Protein AF-B2CZX7-F1 (afdb_monomer)

Nearest PDB structures (foldseek):
  3cv2-assembly1_A  TM=9.269E-01  e=2.762E-11  Escherichia coli
  3cux-assembly1_A  TM=9.388E-01  e=1.170E-10  Bacillus anthracis
  4l9z-assembly1_D  TM=5.422E-01  e=5.553E-02  Cereibacter sphaeroides 2.4.1
  5vxc-assembly1_A  TM=5.049E-01  e=2.096E-01  Homo sapiens

pLDDT: mean 94.69, std 5.56, range [52.28, 98.69]

Structure (mmCIF, N/CA/C/O backbone):
data_AF-B2CZX7-F1
#
_entry.id   AF-B2CZX7-F1
#
loop_
_atom_site.group_PDB
_atom_site.id
_atom_site.type_symbol
_atom_site.label_atom_id
_atom_site.label_alt_id
_atom_site.label_comp_id
_atom_site.label_asym_id
_atom_site.label_entity_id
_atom_site.label_seq_id
_atom_site.pdbx_PDB_ins_code
_atom_site.Cartn_x
_atom_site.Cartn_y
_atom_site.Cartn_z
_atom_site.occupancy
_atom_site.B_iso_or_equiv
_atom_site.auth_seq_id
_atom_site.auth_comp_id
_atom_site.auth_asym_id
_atom_site.auth_atom_id
_atom_site.pdbx_PDB_model_num
ATOM 1 N N . ILE A 1 1 ? -8.146 -4.030 -10.586 1.00 82.62 1 ILE A N 1
ATOM 2 C CA . ILE A 1 1 ? -9.069 -4.785 -11.469 1.00 82.62 1 ILE A CA 1
ATOM 3 C C . ILE A 1 1 ? -9.795 -3.758 -12.331 1.00 82.62 1 ILE A C 1
ATOM 5 O O . ILE A 1 1 ? -10.211 -2.752 -11.769 1.00 82.62 1 ILE A O 1
ATOM 9 N N . PRO A 1 2 ? -9.887 -3.932 -13.663 1.00 83.75 2 PRO A N 1
ATOM 10 C CA . PRO A 1 2 ? -10.604 -2.988 -14.522 1.00 83.75 2 PRO A CA 1
ATOM 11 C C . PRO A 1 2 ? -12.047 -2.759 -14.051 1.00 83.75 2 PRO A C 1
ATOM 13 O O . PRO A 1 2 ? -12.769 -3.720 -13.778 1.00 83.75 2 PRO A O 1
ATOM 16 N N . ILE A 1 3 ? -12.461 -1.496 -13.971 1.00 87.69 3 ILE A N 1
ATOM 17 C CA . ILE A 1 3 ? -13.761 -1.072 -13.440 1.00 87.69 3 ILE A CA 1
ATOM 18 C C . ILE A 1 3 ? -14.733 -0.930 -14.615 1.00 87.69 3 ILE A C 1
ATOM 20 O O . ILE A 1 3 ? -14.703 0.044 -15.359 1.00 87.69 3 ILE A O 1
ATOM 24 N N . LYS A 1 4 ? -15.581 -1.935 -14.845 1.00 83.56 4 LYS A N 1
ATOM 25 C CA . LYS A 1 4 ? -16.423 -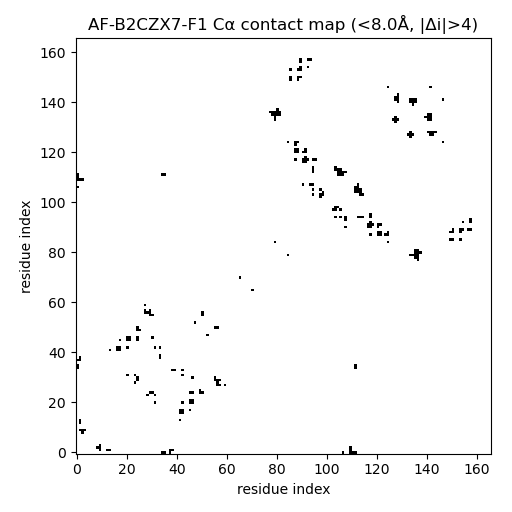1.986 -16.059 1.00 83.56 4 LYS A CA 1
ATOM 26 C C . LYS A 1 4 ? -17.616 -1.028 -16.029 1.00 83.56 4 LYS A C 1
ATOM 28 O O . LYS A 1 4 ? -18.096 -0.619 -17.080 1.00 83.56 4 LYS A O 1
ATOM 33 N N . ASN A 1 5 ? -18.115 -0.720 -14.839 1.00 87.06 5 ASN A N 1
ATOM 34 C CA . ASN A 1 5 ? -19.332 0.057 -14.609 1.00 87.06 5 ASN A CA 1
ATOM 35 C C . ASN A 1 5 ? -19.079 1.560 -14.411 1.00 87.06 5 ASN A C 1
ATOM 37 O O . ASN A 1 5 ? -20.040 2.319 -14.345 1.00 87.06 5 ASN A O 1
ATOM 41 N N . ASP A 1 6 ? -17.818 1.990 -14.348 1.00 90.44 6 ASP A N 1
ATOM 42 C CA . ASP A 1 6 ? -17.438 3.396 -14.210 1.00 90.44 6 ASP A CA 1
ATOM 43 C C . ASP A 1 6 ? -16.230 3.704 -15.113 1.00 90.44 6 ASP A C 1
ATOM 45 O O . ASP A 1 6 ? -15.077 3.498 -14.717 1.00 90.44 6 ASP A O 1
ATOM 49 N N . PRO A 1 7 ? -16.471 4.191 -16.346 1.00 91.94 7 PRO A N 1
ATOM 50 C CA . PRO A 1 7 ? -15.404 4.505 -17.291 1.00 91.94 7 PRO A CA 1
ATOM 51 C C . PRO A 1 7 ? -14.427 5.574 -16.789 1.00 91.94 7 PRO A C 1
ATOM 53 O O . PRO A 1 7 ? -13.245 5.511 -17.124 1.00 91.94 7 PRO A O 1
ATOM 56 N N . GLN A 1 8 ? -14.889 6.540 -15.985 1.00 93.12 8 GLN A N 1
ATOM 57 C CA . GLN A 1 8 ? -14.033 7.615 -15.474 1.00 93.12 8 GLN A CA 1
ATOM 58 C C . GLN A 1 8 ? -13.108 7.097 -14.372 1.00 93.12 8 GLN A C 1
ATOM 60 O O . GLN A 1 8 ? -11.900 7.348 -14.411 1.00 93.12 8 GLN A O 1
ATOM 65 N N . ALA A 1 9 ? -13.647 6.334 -13.416 1.00 90.12 9 ALA A N 1
ATOM 66 C CA . ALA A 1 9 ? -12.838 5.690 -12.386 1.00 90.12 9 ALA A CA 1
ATOM 67 C C . ALA A 1 9 ? -11.860 4.678 -12.994 1.00 90.12 9 ALA A C 1
ATOM 69 O O . ALA A 1 9 ? -10.700 4.620 -12.580 1.00 90.12 9 ALA A O 1
ATOM 70 N N . ASN A 1 10 ? -12.297 3.926 -14.010 1.00 92.25 10 ASN A N 1
ATOM 71 C CA . ASN A 1 10 ? -11.433 3.003 -14.733 1.00 92.25 10 ASN A CA 1
ATOM 72 C C . ASN A 1 10 ? -10.264 3.734 -15.391 1.00 92.25 10 ASN A C 1
ATOM 74 O O . ASN A 1 10 ? -9.118 3.361 -15.172 1.00 92.25 10 ASN A O 1
ATOM 78 N N . GLU A 1 11 ? -10.531 4.800 -16.148 1.00 93.12 11 GLU A N 1
ATOM 79 C CA . GLU A 1 11 ? -9.472 5.544 -16.828 1.00 93.12 11 GLU A CA 1
ATOM 80 C C . GLU A 1 11 ? -8.486 6.167 -15.836 1.00 93.12 11 GLU A C 1
ATOM 82 O O . GLU A 1 11 ? -7.276 6.090 -16.042 1.00 93.12 11 GLU A O 1
ATOM 87 N N .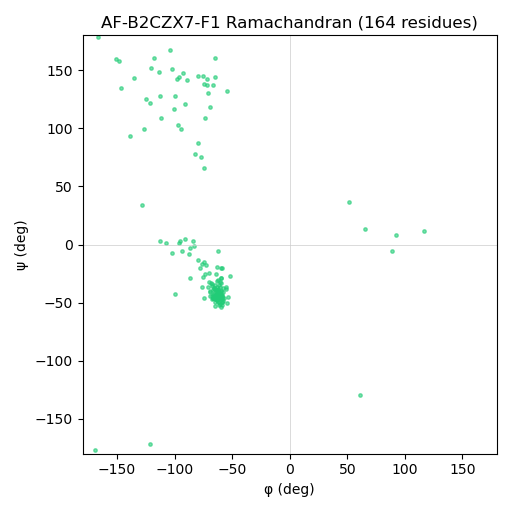 LYS A 1 12 ? -8.974 6.692 -14.706 1.00 92.38 12 LYS A N 1
ATOM 88 C CA . LYS A 1 12 ? -8.108 7.181 -13.626 1.00 92.38 12 LYS A CA 1
ATOM 89 C C . LYS A 1 12 ? -7.189 6.078 -13.086 1.00 92.38 12 LYS A C 1
ATOM 91 O O . LYS A 1 12 ? -5.996 6.318 -12.906 1.00 92.38 12 LYS A O 1
ATOM 96 N N . ALA A 1 13 ? -7.720 4.878 -12.848 1.00 91.81 13 ALA A N 1
ATOM 97 C CA . ALA A 1 13 ? -6.929 3.740 -12.384 1.00 91.81 13 ALA A CA 1
ATOM 98 C C . ALA A 1 13 ? -5.895 3.292 -13.434 1.00 91.81 13 ALA A C 1
ATOM 100 O O . ALA A 1 13 ? -4.727 3.085 -13.104 1.00 91.81 13 ALA A O 1
ATOM 101 N N . LEU A 1 14 ? -6.293 3.198 -14.708 1.00 93.88 14 LEU A N 1
ATOM 102 C CA . LEU A 1 14 ? -5.398 2.823 -15.806 1.00 93.88 14 LEU A CA 1
ATOM 103 C C . LEU A 1 14 ? -4.295 3.863 -16.041 1.00 93.88 14 LEU A C 1
ATOM 105 O O . LEU A 1 14 ? -3.149 3.494 -16.299 1.00 93.88 14 LEU A O 1
ATOM 109 N N . ALA A 1 15 ? -4.611 5.153 -15.913 1.00 95.19 15 ALA A N 1
ATOM 110 C CA . ALA A 1 15 ? -3.632 6.230 -15.997 1.00 95.19 15 ALA A CA 1
ATOM 111 C C . ALA A 1 15 ? -2.590 6.148 -14.872 1.00 95.19 15 ALA A C 1
ATOM 113 O O . ALA A 1 15 ? -1.403 6.328 -15.142 1.00 95.19 15 ALA A O 1
ATOM 114 N N . GLY A 1 16 ? -3.012 5.817 -13.646 1.00 94.50 16 GLY A N 1
ATOM 115 C CA . GLY A 1 16 ? -2.099 5.551 -12.531 1.00 94.50 16 GLY A CA 1
ATOM 116 C C . GLY A 1 16 ? -1.137 4.401 -12.835 1.00 94.50 16 GLY A C 1
ATOM 117 O O . GLY A 1 16 ? 0.073 4.558 -12.702 1.00 94.50 16 GLY A O 1
ATOM 118 N N . ILE A 1 17 ? -1.654 3.288 -13.365 1.00 95.38 17 ILE A N 1
ATOM 119 C CA . ILE A 1 17 ? -0.826 2.137 -13.759 1.00 95.38 17 ILE A CA 1
ATOM 120 C C . ILE A 1 17 ? 0.194 2.532 -14.832 1.00 95.38 17 ILE A C 1
ATOM 122 O O . ILE A 1 17 ? 1.368 2.201 -14.695 1.00 95.38 17 ILE A O 1
ATOM 126 N N . ARG A 1 18 ? -0.215 3.264 -15.878 1.00 96.75 18 ARG A N 1
ATOM 127 C CA . ARG A 1 18 ? 0.727 3.748 -16.904 1.00 96.75 18 ARG A CA 1
ATOM 128 C C . ARG A 1 18 ? 1.813 4.627 -16.304 1.00 96.75 18 ARG A C 1
ATOM 130 O O . ARG A 1 18 ? 2.981 4.456 -16.632 1.00 96.75 18 ARG A O 1
ATOM 137 N N . HIS A 1 19 ? 1.438 5.546 -15.419 1.00 97.44 19 HIS A N 1
ATOM 138 C CA . HIS A 1 19 ? 2.392 6.418 -14.747 1.00 97.44 19 HIS A CA 1
ATOM 139 C C . HIS A 1 19 ? 3.428 5.615 -13.948 1.00 97.44 19 HIS A C 1
ATOM 141 O O . HIS A 1 19 ? 4.628 5.821 -14.134 1.00 97.44 19 HIS A O 1
ATOM 147 N N . ASP A 1 20 ? 2.977 4.669 -13.123 1.00 97.44 20 ASP A N 1
ATOM 148 C CA . ASP A 1 20 ? 3.863 3.846 -12.300 1.00 97.44 20 ASP A CA 1
ATOM 149 C C . ASP A 1 20 ? 4.768 2.952 -13.152 1.00 97.44 20 ASP A C 1
ATOM 151 O O . ASP A 1 20 ? 5.977 2.941 -12.946 1.00 97.44 20 ASP A O 1
ATOM 155 N N . LYS A 1 21 ? 4.233 2.271 -14.174 1.00 98.19 21 LYS A N 1
ATOM 156 C CA . LYS A 1 21 ? 5.046 1.406 -15.048 1.00 98.19 21 LYS A CA 1
ATOM 157 C C . LYS A 1 21 ? 6.030 2.193 -15.908 1.00 98.19 21 LYS A C 1
ATOM 159 O O . LYS A 1 21 ? 7.147 1.730 -16.120 1.00 98.19 21 LYS A O 1
ATOM 164 N N . ALA A 1 22 ? 5.665 3.397 -16.346 1.00 98.19 22 ALA A N 1
ATOM 165 C CA . ALA A 1 22 ? 6.590 4.289 -17.034 1.00 98.19 22 ALA A CA 1
ATOM 166 C C . ALA A 1 22 ? 7.723 4.759 -16.111 1.00 98.19 22 ALA A C 1
ATOM 168 O O . ALA A 1 22 ? 8.854 4.899 -16.575 1.00 98.19 22 ALA A O 1
ATOM 169 N N . ARG A 1 23 ? 7.439 5.009 -14.824 1.00 98.19 23 ARG A N 1
ATOM 170 C CA . ARG A 1 23 ? 8.468 5.308 -13.820 1.00 98.19 23 ARG A CA 1
ATOM 171 C C . ARG A 1 23 ? 9.371 4.094 -13.604 1.00 98.19 23 ARG A C 1
ATOM 173 O O . ARG A 1 23 ? 10.571 4.231 -13.797 1.00 98.19 23 ARG A O 1
ATOM 180 N N . ASP A 1 24 ? 8.810 2.919 -13.320 1.00 97.81 24 ASP A N 1
ATOM 181 C CA . ASP A 1 24 ? 9.572 1.682 -13.093 1.00 97.81 24 ASP A CA 1
ATOM 182 C C . ASP A 1 24 ? 10.514 1.387 -14.284 1.00 97.81 24 ASP A C 1
ATOM 184 O O . ASP A 1 24 ? 11.727 1.222 -14.129 1.00 97.81 24 ASP A O 1
ATOM 188 N N . ALA A 1 25 ? 9.989 1.415 -15.513 1.00 97.62 25 ALA A N 1
ATOM 189 C CA . ALA A 1 25 ? 10.798 1.201 -16.710 1.00 97.62 25 ALA A CA 1
ATOM 190 C C . ALA A 1 25 ? 11.919 2.250 -16.841 1.00 97.62 25 ALA A C 1
ATOM 192 O O . ALA A 1 25 ? 13.051 1.910 -17.182 1.00 97.62 25 ALA A O 1
ATOM 193 N N . LYS A 1 26 ? 11.644 3.523 -16.532 1.00 96.81 26 LYS A N 1
ATOM 194 C CA . LYS A 1 26 ? 12.650 4.596 -16.561 1.00 96.81 26 LYS A CA 1
ATOM 195 C C . LYS A 1 26 ? 13.646 4.533 -15.412 1.00 96.81 26 LYS A C 1
ATOM 197 O O . LYS A 1 26 ? 14.753 5.021 -15.606 1.00 96.81 26 LYS A O 1
ATOM 202 N N . ASP A 1 27 ? 13.317 3.946 -14.271 1.00 96.44 27 ASP A N 1
ATOM 203 C CA . ASP A 1 27 ? 14.236 3.822 -13.134 1.00 96.44 27 ASP A CA 1
ATOM 204 C C . ASP A 1 27 ? 15.258 2.697 -13.336 1.00 96.44 27 ASP A C 1
ATOM 206 O O . ASP A 1 27 ? 16.350 2.749 -12.766 1.00 96.44 27 ASP A O 1
ATOM 210 N N . GLY A 1 28 ? 14.961 1.753 -14.235 1.00 96.44 28 GLY A N 1
ATOM 211 C CA . GLY A 1 28 ? 15.874 0.683 -14.640 1.00 96.44 28 GLY A CA 1
ATOM 212 C C . GLY A 1 28 ? 15.394 -0.725 -14.304 1.00 96.44 28 GLY A C 1
ATOM 213 O O . GLY A 1 28 ? 16.177 -1.659 -14.421 1.00 96.44 28 GLY A O 1
ATOM 214 N N . PHE A 1 29 ? 14.134 -0.902 -13.898 1.00 97.25 29 PHE A N 1
ATOM 215 C CA . PHE A 1 29 ? 13.575 -2.234 -13.665 1.00 97.25 29 PHE A CA 1
ATOM 216 C C . PHE A 1 29 ? 13.459 -3.021 -14.982 1.00 97.25 29 PHE A C 1
ATOM 218 O O . PHE A 1 29 ? 13.004 -2.485 -15.990 1.00 97.25 29 PHE A O 1
ATOM 225 N N . ASP A 1 30 ? 13.814 -4.306 -14.991 1.00 97.38 30 ASP A N 1
ATOM 226 C CA . ASP A 1 30 ? 13.753 -5.145 -16.204 1.00 97.38 30 ASP A CA 1
ATOM 227 C C . ASP A 1 30 ? 12.330 -5.594 -16.578 1.00 97.38 30 ASP A C 1
ATOM 229 O O . ASP A 1 30 ? 12.075 -6.020 -17.702 1.00 97.38 30 ASP A O 1
ATOM 233 N N . GLY A 1 31 ? 11.394 -5.500 -15.635 1.00 96.50 31 GLY A N 1
ATOM 234 C CA . GLY A 1 31 ? 9.995 -5.877 -15.799 1.00 96.50 31 GLY A CA 1
ATOM 235 C C . GLY A 1 31 ? 9.153 -5.393 -14.621 1.00 96.50 31 GLY A C 1
ATOM 236 O O . GLY A 1 31 ? 9.651 -4.733 -13.710 1.00 96.50 31 GLY A O 1
ATOM 237 N N . GLY A 1 32 ? 7.864 -5.732 -14.617 1.00 95.06 32 GLY A N 1
ATOM 238 C CA . GLY A 1 32 ? 6.949 -5.344 -13.547 1.00 95.06 32 GLY A CA 1
ATOM 239 C C . GLY A 1 32 ? 5.812 -6.340 -13.352 1.00 95.06 32 GLY A C 1
ATOM 240 O O . GLY A 1 32 ? 5.488 -7.122 -14.242 1.00 95.06 32 GLY A O 1
ATOM 241 N N . TRP A 1 33 ? 5.189 -6.307 -12.174 1.00 96.88 33 TRP A N 1
ATOM 242 C CA . TRP A 1 33 ? 4.051 -7.168 -11.842 1.00 96.88 33 TRP A CA 1
ATOM 243 C C . TRP A 1 33 ? 2.703 -6.510 -12.135 1.00 96.88 33 TRP A C 1
ATOM 245 O O . TRP A 1 33 ? 2.538 -5.294 -11.984 1.00 96.88 33 TRP A O 1
ATOM 255 N N . VAL A 1 34 ? 1.730 -7.346 -12.504 1.00 95.56 34 VAL A N 1
ATOM 256 C CA . VAL A 1 34 ? 0.302 -7.022 -12.576 1.00 95.56 34 VAL A CA 1
ATOM 257 C C . VAL A 1 34 ? -0.506 -8.158 -11.949 1.00 95.56 34 VAL A C 1
ATOM 259 O O . VAL A 1 34 ? -0.169 -9.324 -12.120 1.00 95.56 34 VAL A O 1
ATOM 262 N N . ALA A 1 35 ? -1.596 -7.823 -11.260 1.00 92.38 35 ALA A N 1
ATOM 263 C CA . ALA A 1 35 ? -2.456 -8.805 -10.589 1.00 92.38 35 ALA A CA 1
ATOM 264 C C . ALA A 1 35 ? -3.690 -9.222 -11.418 1.00 92.38 35 ALA A C 1
ATOM 266 O O . ALA A 1 35 ? -4.533 -9.981 -10.950 1.00 92.38 35 ALA A O 1
ATOM 267 N N . HIS A 1 36 ? -3.847 -8.695 -12.639 1.00 93.06 36 HIS A N 1
ATOM 268 C CA . HIS A 1 36 ? -4.995 -8.987 -13.500 1.00 93.06 36 HIS A CA 1
ATOM 269 C C . HIS A 1 36 ? -4.592 -8.993 -14.989 1.00 93.06 36 HIS A C 1
ATOM 271 O O . HIS A 1 36 ? -3.942 -8.039 -15.426 1.00 93.06 36 HIS A O 1
ATOM 277 N N . PRO A 1 37 ? -5.026 -9.979 -15.806 1.00 93.94 37 PRO A N 1
ATOM 278 C CA . PRO A 1 37 ? -4.642 -10.090 -17.222 1.00 93.94 37 PRO A CA 1
ATOM 279 C C . PRO A 1 37 ? -4.944 -8.844 -18.061 1.00 93.94 37 PRO A C 1
ATOM 281 O O . PRO A 1 37 ? -4.148 -8.443 -18.901 1.00 93.94 37 PRO A O 1
ATOM 284 N N . GLY A 1 38 ? -6.063 -8.172 -17.782 1.00 92.44 3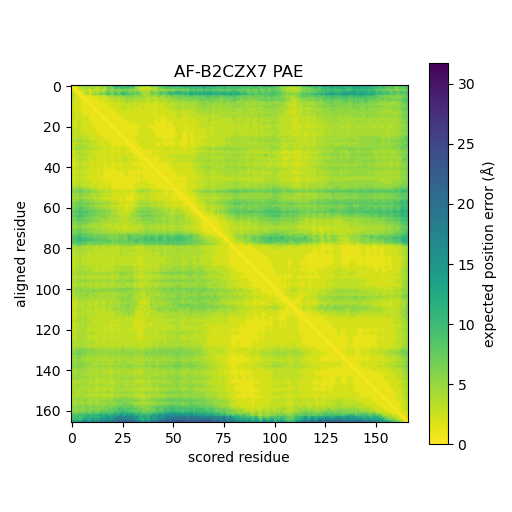8 GLY A N 1
ATOM 285 C CA . GLY A 1 38 ? -6.445 -6.921 -18.454 1.00 92.44 38 GLY A CA 1
ATOM 286 C C . GLY A 1 38 ? -5.482 -5.741 -18.250 1.00 92.44 38 GLY A C 1
ATOM 287 O O . GLY A 1 38 ? -5.690 -4.694 -18.848 1.00 92.44 38 GLY A O 1
ATOM 288 N N . LEU A 1 39 ? -4.454 -5.884 -17.409 1.00 95.38 39 LEU A N 1
ATOM 289 C CA . LEU A 1 39 ? -3.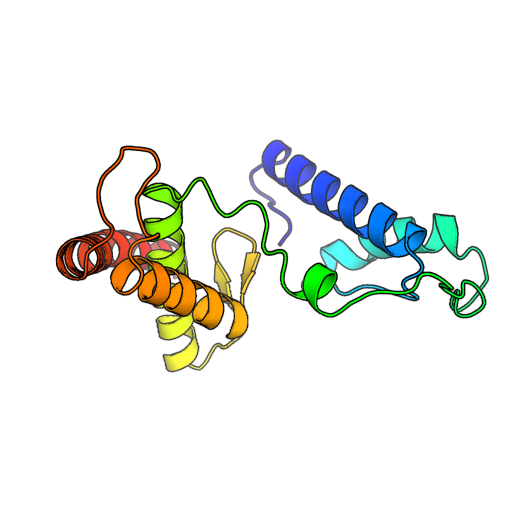416 -4.873 -17.193 1.00 95.38 39 LEU A CA 1
ATOM 290 C C . LEU A 1 39 ? -2.105 -5.201 -17.924 1.00 95.38 39 LEU A C 1
ATOM 292 O O . LEU A 1 39 ? -1.206 -4.364 -17.941 1.00 95.38 39 LEU A O 1
ATOM 296 N N . VAL A 1 40 ? -1.990 -6.392 -18.525 1.00 96.81 40 VAL A N 1
ATOM 297 C CA . VAL A 1 40 ? -0.751 -6.872 -19.157 1.00 96.81 40 VAL A CA 1
ATOM 298 C C . VAL A 1 40 ? -0.330 -5.964 -20.306 1.00 96.81 40 VAL A C 1
ATOM 300 O O . VAL A 1 40 ? 0.794 -5.478 -20.291 1.00 96.81 40 VAL A O 1
ATOM 303 N N . SER A 1 41 ? -1.226 -5.678 -21.256 1.00 96.94 41 SER A N 1
ATOM 304 C CA . SER A 1 41 ? -0.901 -4.833 -22.416 1.00 96.94 41 SER A CA 1
ATOM 305 C C . SER A 1 41 ? -0.463 -3.429 -22.000 1.00 96.94 41 SER A C 1
ATOM 307 O O . SER A 1 41 ? 0.564 -2.950 -22.460 1.00 96.94 41 SER A O 1
ATOM 309 N N . ILE A 1 42 ? -1.177 -2.815 -21.053 1.00 95.94 42 ILE A N 1
ATOM 310 C CA . ILE A 1 42 ? -0.880 -1.461 -20.566 1.00 95.94 42 ILE A CA 1
ATOM 311 C C . ILE A 1 42 ? 0.496 -1.401 -19.897 1.00 95.94 42 ILE A C 1
ATOM 313 O O . ILE A 1 42 ? 1.261 -0.473 -20.140 1.00 95.94 42 ILE A O 1
ATOM 317 N N . ALA A 1 43 ? 0.825 -2.384 -19.056 1.00 97.44 43 ALA A N 1
ATOM 318 C CA . ALA A 1 43 ? 2.141 -2.447 -18.435 1.00 97.44 43 ALA A CA 1
ATOM 319 C C . ALA A 1 43 ? 3.236 -2.722 -19.478 1.00 97.44 43 ALA A C 1
ATOM 321 O O . ALA A 1 43 ? 4.254 -2.035 -19.485 1.00 97.44 43 ALA A O 1
ATOM 322 N N . ALA A 1 44 ? 3.014 -3.687 -20.375 1.00 97.31 44 ALA A N 1
ATOM 323 C CA . ALA A 1 44 ? 3.973 -4.070 -21.407 1.00 97.31 44 ALA A CA 1
ATOM 324 C C . ALA A 1 44 ? 4.311 -2.905 -22.347 1.00 97.31 44 ALA A C 1
ATOM 326 O O . ALA A 1 44 ? 5.479 -2.711 -22.670 1.00 97.31 44 ALA A O 1
ATOM 327 N N . GLU A 1 45 ? 3.324 -2.092 -22.731 1.00 98.00 45 GLU A N 1
ATOM 328 C CA . GLU A 1 45 ? 3.530 -0.902 -23.562 1.00 98.00 45 GLU A CA 1
ATOM 329 C C . GLU A 1 45 ? 4.508 0.099 -22.927 1.00 98.00 45 GLU A C 1
ATOM 331 O O . GLU A 1 45 ? 5.354 0.650 -23.630 1.00 98.00 45 GLU A O 1
ATOM 336 N N . GLU A 1 46 ? 4.442 0.329 -21.612 1.00 98.31 46 GLU A N 1
ATOM 337 C CA . GLU A 1 46 ? 5.360 1.262 -20.941 1.00 98.31 46 GLU A CA 1
ATOM 338 C C . GLU A 1 46 ? 6.796 0.724 -20.862 1.00 98.31 46 GLU A C 1
ATOM 340 O O . GLU A 1 46 ? 7.744 1.487 -21.062 1.00 98.31 46 GLU A O 1
ATOM 345 N N . PHE A 1 47 ? 6.977 -0.585 -20.654 1.00 98.31 47 PHE A N 1
ATOM 346 C CA . PHE A 1 47 ? 8.304 -1.212 -20.716 1.00 98.31 47 PHE A CA 1
ATOM 347 C C . PHE A 1 47 ? 8.855 -1.233 -22.146 1.00 98.31 47 PHE A C 1
ATOM 349 O O . PHE A 1 47 ? 10.023 -0.903 -22.350 1.00 98.31 47 PHE A O 1
ATOM 356 N N . GLN A 1 48 ? 8.017 -1.524 -23.146 1.00 98.06 48 GLN A N 1
ATOM 357 C CA . GLN A 1 48 ? 8.404 -1.549 -24.559 1.00 98.06 48 GLN A CA 1
ATOM 358 C C . GLN A 1 48 ? 8.973 -0.201 -25.026 1.00 98.06 48 GLN A C 1
ATOM 360 O O . GLN A 1 48 ? 9.949 -0.175 -25.775 1.00 98.06 48 GLN A O 1
ATOM 365 N N . LYS A 1 49 ? 8.420 0.924 -24.548 1.00 98.06 49 LYS A N 1
ATOM 366 C CA . LYS A 1 49 ? 8.925 2.277 -24.859 1.00 98.06 49 LYS A CA 1
ATOM 367 C C . LYS A 1 49 ? 10.375 2.503 -24.413 1.00 98.06 49 LYS A C 1
ATOM 369 O O . LYS A 1 49 ? 11.054 3.332 -25.011 1.00 98.06 49 LYS A O 1
ATOM 374 N N . VAL A 1 50 ? 10.837 1.816 -23.365 1.00 97.56 50 VAL A N 1
ATOM 375 C CA . VAL A 1 50 ? 12.197 1.963 -22.812 1.00 97.56 50 VAL A CA 1
ATOM 376 C C . VAL A 1 50 ? 13.130 0.850 -23.293 1.00 97.56 50 VAL A C 1
ATOM 378 O O . VAL A 1 50 ? 14.286 1.105 -23.640 1.00 97.56 50 VAL A O 1
ATOM 381 N N . LEU A 1 51 ? 12.650 -0.393 -23.315 1.00 97.56 51 LEU A N 1
ATOM 382 C CA . LEU A 1 51 ? 13.453 -1.558 -23.681 1.00 97.56 51 LEU A CA 1
ATOM 383 C C . LEU A 1 51 ? 13.685 -1.651 -25.195 1.00 97.56 51 LEU A C 1
ATOM 385 O O . LEU A 1 51 ? 14.793 -2.006 -25.608 1.00 97.56 51 LEU A O 1
ATOM 389 N N . GLY A 1 52 ? 12.694 -1.282 -26.015 1.00 96.44 52 GLY A N 1
ATOM 390 C CA . GLY A 1 52 ? 12.708 -1.581 -27.447 1.00 96.44 52 GLY A CA 1
ATOM 391 C C . GLY A 1 52 ? 12.750 -3.094 -27.667 1.00 96.44 52 GLY A C 1
ATOM 392 O O . GLY A 1 52 ? 11.983 -3.829 -27.054 1.00 96.44 52 GLY A O 1
ATOM 393 N N . ASP A 1 53 ? 13.677 -3.569 -28.496 1.00 96.38 53 ASP A N 1
ATOM 394 C CA . ASP A 1 53 ? 13.847 -5.006 -28.764 1.00 96.38 53 ASP A CA 1
ATOM 395 C C . ASP A 1 53 ? 14.702 -5.731 -27.707 1.00 96.38 53 ASP A C 1
ATOM 397 O O . ASP A 1 53 ? 14.944 -6.936 -27.806 1.00 96.38 53 ASP A O 1
ATOM 401 N N . ARG A 1 54 ? 15.214 -5.009 -26.700 1.00 97.44 54 ARG A N 1
ATOM 402 C CA . ARG A 1 54 ? 16.079 -5.595 -25.671 1.00 97.44 54 ARG A CA 1
ATOM 403 C C . ARG A 1 54 ? 15.253 -6.443 -24.695 1.0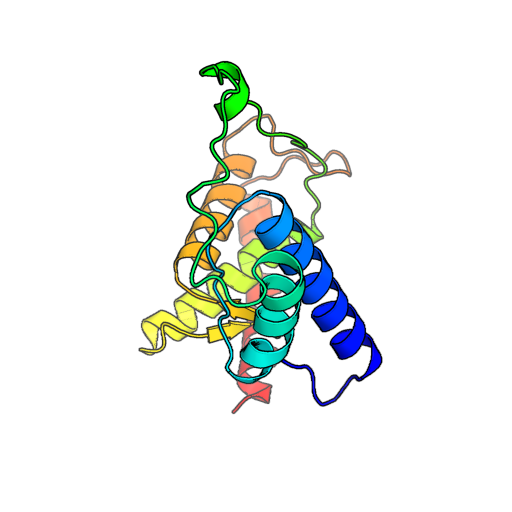0 97.44 54 ARG A C 1
ATOM 405 O O . ARG A 1 54 ? 14.200 -5.994 -24.250 1.00 97.44 54 ARG A O 1
ATOM 412 N N . PRO A 1 55 ? 15.745 -7.625 -24.280 1.00 96.50 55 PRO A N 1
ATOM 413 C CA . PRO A 1 55 ? 15.018 -8.501 -23.358 1.00 96.50 55 PRO A CA 1
ATOM 414 C C . PRO A 1 55 ? 14.989 -7.983 -21.910 1.00 96.50 55 PRO A C 1
ATOM 416 O O . PRO A 1 55 ? 14.208 -8.476 -21.102 1.00 96.50 55 PRO A O 1
ATOM 419 N N . ASN A 1 56 ? 15.877 -7.048 -21.568 1.00 97.62 56 ASN A N 1
ATOM 420 C CA . ASN A 1 56 ? 16.052 -6.442 -20.249 1.00 97.62 56 ASN A CA 1
ATOM 421 C C . ASN A 1 56 ? 16.949 -5.189 -20.382 1.00 97.62 56 ASN A C 1
ATOM 423 O O . ASN A 1 56 ? 17.404 -4.851 -21.480 1.00 97.62 56 ASN A O 1
ATOM 427 N N . GLN A 1 57 ? 17.193 -4.481 -19.280 1.00 96.88 57 GLN A N 1
ATOM 428 C CA . GLN A 1 57 ? 18.041 -3.287 -19.222 1.00 96.88 57 GLN A CA 1
ATOM 429 C C . GLN A 1 57 ? 19.108 -3.374 -18.125 1.00 96.88 57 GLN A C 1
ATOM 431 O O . GLN A 1 57 ? 19.513 -2.348 -17.583 1.00 96.88 57 GLN A O 1
ATOM 436 N N . TRP A 1 58 ? 19.623 -4.580 -17.860 1.00 95.12 58 TRP A N 1
ATOM 437 C CA . TRP A 1 58 ? 20.677 -4.825 -16.865 1.00 95.12 58 TRP A CA 1
ATOM 438 C C . TRP A 1 58 ? 21.908 -3.921 -17.045 1.00 95.12 58 TRP A C 1
ATOM 440 O O . TRP A 1 58 ? 22.582 -3.611 -16.075 1.00 95.12 58 TRP A O 1
ATOM 450 N N . GLU A 1 59 ? 22.206 -3.450 -18.260 1.00 94.12 59 GLU A N 1
ATOM 451 C CA . GLU A 1 59 ? 23.313 -2.516 -18.529 1.00 94.12 59 GLU A CA 1
ATOM 452 C C . GLU A 1 59 ? 23.146 -1.156 -17.831 1.00 94.12 59 GLU A C 1
ATOM 454 O O . GLU A 1 59 ? 24.121 -0.428 -17.634 1.00 94.12 59 GLU A O 1
ATOM 459 N N . LYS A 1 60 ? 21.923 -0.806 -17.418 1.00 94.62 60 LYS A N 1
ATOM 460 C CA . LYS A 1 60 ? 21.631 0.388 -16.630 1.00 94.62 60 LYS A CA 1
ATOM 461 C C . LYS A 1 60 ? 22.015 0.171 -15.168 1.00 94.62 60 LYS A C 1
ATOM 463 O O . LYS A 1 60 ? 21.181 -0.010 -14.284 1.00 94.62 60 LYS A O 1
ATOM 468 N N . GLN A 1 61 ? 23.314 0.211 -14.923 1.00 93.69 61 GLN A N 1
ATOM 469 C CA . GLN A 1 61 ? 23.872 0.134 -13.583 1.00 93.69 61 GLN A CA 1
ATOM 470 C C . GLN A 1 61 ? 23.618 1.436 -12.809 1.00 93.69 61 GLN A C 1
ATOM 472 O O . GLN A 1 61 ? 23.678 2.537 -13.360 1.00 93.69 61 GLN A O 1
ATOM 477 N N . ARG A 1 62 ? 23.333 1.296 -11.513 1.00 90.62 62 ARG A N 1
ATOM 478 C CA . ARG A 1 62 ? 23.219 2.398 -10.550 1.00 90.62 62 ARG A CA 1
ATOM 479 C C . ARG A 1 62 ? 24.529 2.473 -9.768 1.00 90.62 62 ARG A C 1
ATOM 481 O O . ARG A 1 62 ? 24.991 1.459 -9.250 1.00 90.62 62 ARG A O 1
ATOM 488 N N . HIS A 1 63 ? 25.141 3.651 -9.715 1.00 94.12 63 HIS A N 1
ATOM 489 C CA . HIS A 1 63 ? 26.437 3.873 -9.053 1.00 94.12 63 HIS A CA 1
ATOM 490 C C . HIS A 1 63 ? 26.320 4.759 -7.809 1.00 94.12 63 HIS A C 1
ATOM 492 O O . HIS A 1 63 ? 27.324 5.103 -7.186 1.00 94.12 63 HIS A O 1
ATOM 498 N N . GLU A 1 64 ? 25.099 5.150 -7.454 1.00 95.12 64 GLU A N 1
ATOM 499 C CA . GLU A 1 64 ? 24.813 5.904 -6.247 1.00 95.12 64 GLU A CA 1
ATOM 500 C C . GLU A 1 64 ? 25.123 5.081 -4.994 1.00 95.12 64 GLU A C 1
ATOM 502 O O . GLU A 1 64 ? 24.920 3.867 -4.946 1.00 95.12 64 GLU A O 1
ATOM 507 N N . VAL A 1 65 ? 25.610 5.765 -3.960 1.00 96.00 65 VAL A N 1
ATOM 508 C CA . VAL A 1 65 ? 25.895 5.163 -2.659 1.00 96.00 65 VAL A CA 1
ATOM 509 C C . VAL A 1 65 ? 24.750 5.505 -1.721 1.00 96.00 65 VAL A C 1
ATOM 511 O O . VAL A 1 65 ? 24.538 6.674 -1.410 1.00 96.00 65 VAL A O 1
ATOM 514 N N . PHE A 1 66 ? 24.038 4.480 -1.263 1.00 95.94 66 PHE A N 1
ATOM 515 C CA . PHE A 1 66 ? 22.983 4.613 -0.264 1.00 95.94 66 PHE A CA 1
ATOM 516 C C . PHE A 1 66 ? 23.516 4.256 1.121 1.00 95.94 66 PHE A C 1
ATOM 518 O O . PHE A 1 66 ? 24.315 3.331 1.291 1.00 95.94 66 PHE A O 1
ATOM 525 N N . THR A 1 67 ? 23.051 4.986 2.123 1.00 97.25 67 THR A N 1
ATOM 526 C CA . THR A 1 67 ? 23.355 4.771 3.533 1.00 97.25 67 THR A CA 1
ATOM 527 C C . THR A 1 67 ? 22.171 4.126 4.248 1.00 97.25 67 THR A C 1
ATOM 529 O O . THR A 1 67 ? 21.046 4.104 3.753 1.00 97.25 67 THR A O 1
ATOM 532 N N . ALA A 1 68 ? 22.395 3.635 5.468 1.00 97.88 68 ALA A N 1
ATOM 533 C CA . ALA A 1 68 ? 21.302 3.147 6.308 1.00 97.88 68 ALA A CA 1
ATOM 534 C C . ALA A 1 68 ? 20.248 4.232 6.603 1.00 97.88 68 ALA A C 1
ATOM 536 O O . ALA A 1 68 ? 19.085 3.898 6.802 1.00 97.88 68 ALA A O 1
ATOM 537 N N . ALA A 1 69 ? 20.636 5.513 6.623 1.00 97.50 69 ALA A N 1
ATOM 538 C CA . ALA A 1 69 ? 19.701 6.609 6.855 1.00 97.50 69 ALA A CA 1
ATOM 539 C C . ALA A 1 69 ? 18.700 6.748 5.699 1.00 97.50 69 ALA A C 1
ATOM 541 O O . ALA A 1 69 ? 17.515 6.928 5.960 1.00 97.50 69 ALA A O 1
ATOM 542 N N . ASP A 1 70 ? 19.148 6.563 4.453 1.00 95.94 70 ASP A N 1
ATOM 543 C CA . ASP A 1 70 ? 18.287 6.647 3.266 1.00 95.94 70 ASP A CA 1
ATOM 544 C C . ASP A 1 70 ? 17.200 5.560 3.274 1.00 95.94 70 ASP A C 1
ATOM 546 O O . ASP A 1 70 ? 16.055 5.809 2.909 1.00 95.94 70 ASP A O 1
ATOM 550 N N . PHE A 1 71 ? 17.526 4.358 3.762 1.00 95.94 71 PHE A N 1
ATOM 551 C CA . PHE A 1 71 ? 16.567 3.250 3.875 1.00 95.94 71 PHE A CA 1
ATOM 552 C C . PHE A 1 71 ? 15.637 3.346 5.095 1.00 95.94 71 PHE A C 1
ATOM 554 O O . PHE A 1 71 ? 14.662 2.599 5.177 1.00 95.94 71 PHE A O 1
ATOM 561 N N . LEU A 1 72 ? 15.942 4.225 6.053 1.00 96.50 72 LEU A N 1
ATOM 562 C CA . LEU A 1 72 ? 15.163 4.426 7.279 1.00 96.50 72 LEU A CA 1
ATOM 563 C C . LEU A 1 72 ? 14.376 5.747 7.278 1.00 96.50 72 LEU A C 1
ATOM 565 O O . LEU A 1 72 ? 13.681 6.039 8.258 1.00 96.50 72 LEU A O 1
ATOM 569 N N . ASP A 1 73 ? 14.455 6.537 6.204 1.00 94.94 73 ASP A N 1
ATOM 570 C CA . ASP A 1 73 ? 13.700 7.782 6.057 1.00 94.94 73 ASP A CA 1
ATOM 571 C C . ASP A 1 73 ? 12.268 7.526 5.558 1.00 94.94 73 ASP A C 1
ATOM 573 O O . ASP A 1 73 ? 11.925 7.674 4.386 1.00 94.94 73 ASP A O 1
ATOM 577 N N . PHE A 1 74 ? 11.402 7.097 6.476 1.00 90.25 74 PHE A N 1
ATOM 578 C CA . PHE A 1 74 ? 9.995 6.821 6.183 1.00 90.25 74 PHE A CA 1
ATOM 579 C C . PHE A 1 74 ? 9.169 8.118 6.132 1.00 90.25 74 PHE A C 1
ATOM 581 O O . PHE A 1 74 ? 8.574 8.525 7.137 1.00 90.25 74 PHE A O 1
ATOM 588 N N . GLN A 1 75 ? 9.117 8.759 4.959 1.00 92.12 75 GLN A N 1
ATOM 589 C CA . GLN A 1 75 ? 8.291 9.944 4.694 1.00 92.12 75 GLN A CA 1
ATOM 590 C C . GLN A 1 75 ? 7.278 9.740 3.552 1.00 92.12 75 GLN A C 1
ATOM 592 O O . GLN A 1 75 ? 7.545 8.986 2.617 1.00 92.12 75 GLN A O 1
ATOM 597 N N . PRO A 1 76 ? 6.139 10.463 3.587 1.00 91.19 76 PRO A N 1
ATOM 598 C CA . PRO A 1 76 ? 5.672 11.283 4.704 1.00 91.19 76 PRO A CA 1
ATOM 599 C C . PRO A 1 76 ? 5.100 10.413 5.836 1.00 91.19 76 PRO A C 1
ATOM 601 O O . PRO A 1 76 ? 4.459 9.394 5.598 1.00 91.19 76 PRO A O 1
ATOM 604 N N . SER A 1 77 ? 5.300 10.829 7.089 1.00 87.12 77 SER A N 1
ATOM 605 C CA . SER A 1 77 ? 4.747 10.119 8.262 1.00 87.12 77 SER A CA 1
ATOM 606 C C . SER A 1 77 ? 3.315 10.534 8.648 1.00 87.12 77 SER A C 1
ATOM 608 O O . SER A 1 77 ? 2.738 9.974 9.580 1.00 87.12 77 SER A O 1
ATOM 610 N N . GLN A 1 78 ? 2.750 11.518 7.944 1.00 90.69 78 GLN A N 1
ATOM 611 C CA . GLN A 1 78 ? 1.431 12.127 8.145 1.00 90.69 78 GLN A CA 1
ATOM 612 C C . GLN A 1 78 ? 0.868 12.583 6.777 1.00 90.69 78 GLN A C 1
ATOM 614 O O . GLN A 1 78 ? 1.660 12.827 5.863 1.00 90.69 78 GLN A O 1
ATOM 619 N N . PRO A 1 79 ? -0.460 12.754 6.621 1.00 95.50 79 PRO A N 1
ATOM 620 C CA . PRO A 1 79 ? -1.492 12.601 7.646 1.00 95.50 79 PRO A CA 1
ATOM 621 C C . PRO A 1 79 ? -1.883 11.139 7.912 1.00 95.50 79 PRO A C 1
ATOM 623 O O . PRO A 1 79 ? -1.963 10.325 6.994 1.00 95.50 79 PRO A O 1
ATOM 626 N N . ILE A 1 80 ? -2.197 10.826 9.168 1.00 97.69 80 ILE A N 1
ATOM 627 C CA . ILE A 1 80 ? -3.014 9.667 9.537 1.00 97.69 80 ILE A CA 1
ATOM 628 C C . ILE A 1 80 ? -4.458 10.158 9.566 1.00 97.69 80 ILE A C 1
ATOM 630 O O . ILE A 1 80 ? -4.772 11.068 10.318 1.00 97.69 80 ILE A O 1
ATOM 634 N N . THR A 1 81 ? -5.348 9.577 8.769 1.00 98.38 81 THR A N 1
ATOM 635 C CA . THR A 1 81 ? -6.738 10.051 8.673 1.00 98.38 81 THR A CA 1
ATOM 636 C C . THR A 1 81 ? -7.700 9.003 9.220 1.00 98.38 81 THR A C 1
ATOM 638 O O . THR A 1 81 ? -7.446 7.802 9.089 1.00 98.38 81 THR A O 1
ATOM 641 N N . GLU A 1 82 ? -8.828 9.416 9.813 1.00 98.19 82 GLU A N 1
ATOM 642 C CA . GLU A 1 82 ? -9.872 8.458 10.221 1.00 98.19 82 GLU A CA 1
ATOM 643 C C . GLU A 1 82 ? -10.316 7.557 9.046 1.00 98.19 82 GLU A C 1
ATOM 645 O O . GLU A 1 82 ? -10.371 6.337 9.236 1.00 98.19 82 GLU A O 1
ATOM 650 N N . PRO A 1 83 ? -10.565 8.081 7.825 1.00 98.19 83 PRO A N 1
ATOM 651 C CA . PRO A 1 83 ? -10.842 7.240 6.662 1.00 98.19 83 PRO A CA 1
ATOM 652 C C . PRO A 1 83 ? -9.751 6.199 6.381 1.00 98.19 83 PRO A C 1
ATOM 654 O O . PRO A 1 83 ? -10.079 5.063 6.049 1.00 98.19 83 PRO A O 1
ATOM 657 N N . GLY A 1 84 ? -8.471 6.545 6.558 1.00 97.69 84 GLY A N 1
ATOM 658 C CA . GLY A 1 84 ? -7.355 5.608 6.409 1.00 97.69 84 GLY A CA 1
ATOM 659 C C . GLY A 1 84 ? -7.370 4.496 7.461 1.00 97.69 84 GLY A C 1
ATOM 660 O O . GLY A 1 84 ? -7.242 3.321 7.119 1.00 97.69 84 GLY A O 1
ATOM 661 N N . VAL A 1 85 ? -7.612 4.839 8.733 1.00 98.25 85 VAL A N 1
ATOM 662 C CA . VAL A 1 85 ? -7.765 3.846 9.816 1.00 98.25 85 VAL A CA 1
ATOM 663 C C . VAL A 1 85 ? -8.921 2.893 9.521 1.00 98.25 85 VAL A C 1
ATOM 665 O O . VAL A 1 85 ? -8.762 1.675 9.610 1.00 98.25 85 VAL A O 1
ATOM 668 N N . ARG A 1 86 ? -10.075 3.436 9.122 1.00 98.44 86 ARG A N 1
ATOM 669 C CA . ARG A 1 86 ? -11.258 2.646 8.763 1.00 98.44 86 ARG A CA 1
ATOM 670 C C . ARG A 1 86 ? -11.010 1.750 7.561 1.00 98.44 86 ARG A C 1
ATOM 672 O O . ARG A 1 86 ? -11.403 0.590 7.602 1.00 98.44 86 ARG A O 1
ATOM 679 N N . ASN A 1 87 ? -10.329 2.248 6.531 1.00 97.94 87 ASN A N 1
ATOM 680 C CA . ASN A 1 87 ? -9.985 1.453 5.357 1.00 97.94 87 ASN A CA 1
ATOM 681 C C . ASN A 1 87 ? -9.107 0.251 5.728 1.00 97.94 87 ASN A C 1
ATOM 683 O O . ASN A 1 87 ? -9.410 -0.867 5.322 1.00 97.94 87 ASN A O 1
ATOM 687 N N . ASN A 1 88 ? -8.085 0.451 6.565 1.00 98.19 88 ASN A N 1
ATOM 688 C CA . ASN A 1 88 ? -7.234 -0.644 7.037 1.00 98.19 88 ASN A CA 1
ATOM 689 C C . ASN A 1 88 ? -8.036 -1.698 7.818 1.00 98.19 88 ASN A C 1
ATOM 691 O O . ASN A 1 88 ? -7.856 -2.900 7.622 1.00 98.19 88 ASN A O 1
ATOM 695 N N . ILE A 1 89 ? -8.962 -1.265 8.678 1.00 98.31 89 ILE A N 1
ATOM 696 C CA . ILE A 1 89 ? -9.862 -2.176 9.397 1.00 98.31 89 ILE A CA 1
ATOM 697 C C . ILE A 1 89 ? -10.762 -2.941 8.413 1.00 98.31 89 ILE A C 1
ATOM 699 O O . ILE A 1 89 ? -10.878 -4.163 8.507 1.00 98.31 89 ILE A O 1
ATOM 703 N N . ASN A 1 90 ? -11.372 -2.235 7.461 1.00 97.44 90 ASN A N 1
ATOM 704 C CA . ASN A 1 90 ? -12.291 -2.785 6.469 1.00 97.44 90 ASN A CA 1
ATOM 705 C C . ASN A 1 90 ? -11.616 -3.859 5.601 1.00 97.44 90 ASN A C 1
ATOM 707 O O . ASN A 1 90 ? -12.090 -4.995 5.549 1.00 97.44 90 ASN A O 1
ATOM 711 N N . VAL A 1 91 ? -10.475 -3.522 4.993 1.00 96.31 91 VAL A N 1
ATOM 712 C CA . VAL A 1 91 ? -9.690 -4.431 4.148 1.00 96.31 91 VAL A CA 1
ATOM 713 C C . VAL A 1 91 ? -9.180 -5.622 4.958 1.00 96.31 91 VAL A C 1
ATOM 715 O O . VAL A 1 91 ? -9.319 -6.761 4.516 1.00 96.31 91 VAL A O 1
ATOM 718 N N . GLY A 1 92 ? -8.663 -5.387 6.170 1.00 96.62 92 GLY A N 1
ATOM 719 C CA . GLY A 1 92 ? -8.166 -6.455 7.039 1.00 96.62 92 GLY A CA 1
ATOM 720 C C . GLY A 1 92 ? -9.243 -7.484 7.398 1.00 96.62 92 GLY A C 1
ATOM 721 O O . GLY A 1 92 ? -9.005 -8.686 7.288 1.00 96.62 92 GLY A O 1
ATOM 722 N N . ILE A 1 93 ? -10.442 -7.034 7.784 1.00 95.75 93 ILE A N 1
ATOM 723 C CA . ILE A 1 93 ? -11.566 -7.926 8.119 1.00 95.75 93 ILE A CA 1
ATOM 724 C C . ILE A 1 93 ? -12.058 -8.677 6.878 1.00 95.75 93 ILE A C 1
ATOM 726 O O . ILE A 1 93 ? -12.267 -9.889 6.941 1.00 95.75 93 ILE A O 1
ATOM 730 N N . HIS A 1 94 ? -12.239 -7.976 5.757 1.00 94.75 94 HIS A N 1
ATOM 731 C CA . HIS A 1 94 ? -12.752 -8.565 4.522 1.00 94.75 94 HIS A CA 1
ATOM 732 C C . HIS A 1 94 ? -11.797 -9.636 3.969 1.00 94.75 94 HIS A C 1
ATOM 734 O O . HIS A 1 94 ? -12.226 -10.754 3.662 1.00 94.75 94 HIS A O 1
ATOM 740 N N . TYR A 1 95 ? -10.495 -9.340 3.925 1.00 96.62 95 TY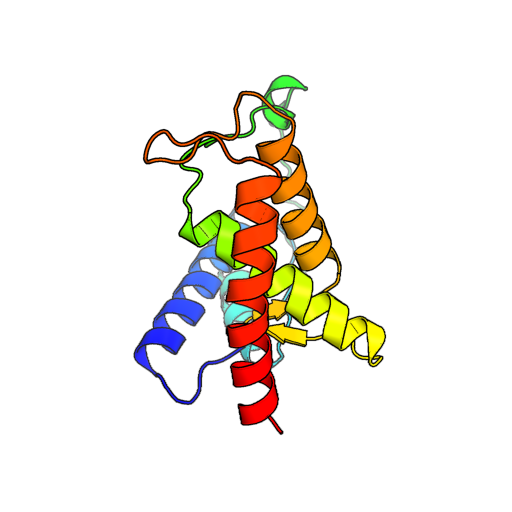R A N 1
ATOM 741 C CA . TYR A 1 95 ? -9.489 -10.302 3.488 1.00 96.62 95 TYR A CA 1
ATOM 742 C C . TYR A 1 95 ? -9.442 -11.529 4.407 1.00 96.62 95 TYR A C 1
ATOM 744 O O . TYR A 1 95 ? -9.519 -12.655 3.922 1.00 96.62 95 TYR A O 1
ATOM 752 N N . LEU A 1 96 ? -9.377 -11.339 5.732 1.00 95.81 96 LEU A N 1
ATOM 753 C CA . LEU A 1 96 ? -9.318 -12.462 6.675 1.00 95.81 96 LEU A CA 1
ATOM 754 C C . LEU A 1 96 ? -10.566 -13.347 6.606 1.00 95.81 96 LEU A C 1
ATOM 756 O O . LEU A 1 96 ? -10.441 -14.568 6.673 1.00 95.81 96 LEU A O 1
ATOM 760 N N . GLY A 1 97 ? -11.753 -12.757 6.435 1.00 93.94 97 GLY A N 1
ATOM 761 C CA . GLY A 1 97 ? -12.989 -13.515 6.230 1.00 93.94 97 GLY A CA 1
ATOM 762 C C . GLY A 1 97 ? -12.922 -14.410 4.990 1.00 93.94 97 GLY A C 1
ATOM 763 O O . GLY A 1 97 ? -13.231 -15.597 5.072 1.00 93.94 97 GLY A O 1
ATOM 764 N N . SER A 1 98 ? -12.446 -13.866 3.869 1.00 93.69 98 SER A N 1
ATOM 765 C CA . SER A 1 98 ? -12.273 -14.615 2.615 1.00 93.69 98 SER A CA 1
ATOM 766 C C . SER A 1 98 ? -11.203 -15.703 2.731 1.00 93.69 98 SER A C 1
ATOM 768 O O . SER A 1 98 ? -11.417 -16.835 2.295 1.00 93.69 98 SER A O 1
ATOM 770 N N . TRP A 1 99 ? -10.079 -15.392 3.380 1.00 96.31 99 TRP A N 1
ATOM 771 C CA . TRP A 1 99 ? -8.978 -16.331 3.580 1.00 96.31 99 TRP A CA 1
ATOM 772 C C . TRP A 1 99 ? -9.400 -17.523 4.444 1.00 96.31 99 TRP A C 1
ATOM 774 O O . TRP A 1 99 ? -9.135 -18.669 4.085 1.00 96.31 99 TRP A O 1
ATOM 784 N N . LEU A 1 100 ? -10.135 -17.272 5.534 1.00 95.88 100 LEU A N 1
ATOM 785 C CA . LEU A 1 100 ? -10.713 -18.323 6.380 1.00 95.88 100 LEU A CA 1
ATOM 786 C C . LEU A 1 100 ? -11.759 -19.173 5.642 1.00 95.88 100 LEU A C 1
ATOM 788 O O . LEU A 1 100 ? -11.949 -20.336 5.992 1.00 95.88 100 LEU A O 1
ATOM 792 N N . ALA A 1 101 ? -12.403 -18.624 4.609 1.00 94.31 101 ALA A N 1
ATOM 793 C CA . ALA A 1 101 ? -13.301 -19.350 3.712 1.00 94.31 101 ALA A CA 1
ATOM 794 C C . ALA A 1 101 ? -12.569 -20.092 2.571 1.00 94.31 101 ALA A C 1
ATOM 796 O O . ALA A 1 101 ? -13.215 -20.708 1.725 1.00 94.31 101 ALA A O 1
ATOM 797 N N . GLY A 1 102 ? -11.231 -20.059 2.542 1.00 95.00 102 GLY A N 1
ATOM 798 C CA . GLY A 1 102 ? -10.405 -20.764 1.560 1.00 95.00 102 GLY A CA 1
ATOM 799 C C . GLY A 1 102 ? -10.029 -19.951 0.319 1.00 95.00 102 GLY A C 1
ATOM 800 O O . GLY A 1 102 ? -9.446 -20.519 -0.603 1.00 95.00 102 GLY A O 1
ATOM 801 N N . ASN A 1 103 ? -10.315 -18.643 0.278 1.00 93.62 103 ASN A N 1
ATOM 802 C CA . ASN A 1 103 ? -9.899 -17.759 -0.812 1.00 93.62 103 ASN A CA 1
ATOM 803 C C . ASN A 1 103 ? -8.846 -16.732 -0.356 1.00 93.62 103 ASN A C 1
ATOM 805 O O . ASN A 1 103 ? -9.161 -15.778 0.350 1.00 93.62 103 ASN A O 1
ATOM 809 N N . GLY A 1 104 ? -7.600 -16.905 -0.805 1.00 93.69 104 GLY A N 1
ATOM 810 C CA . GLY A 1 104 ? -6.487 -15.993 -0.507 1.00 93.69 104 GLY A CA 1
ATOM 811 C C . GLY A 1 104 ? -6.210 -14.920 -1.565 1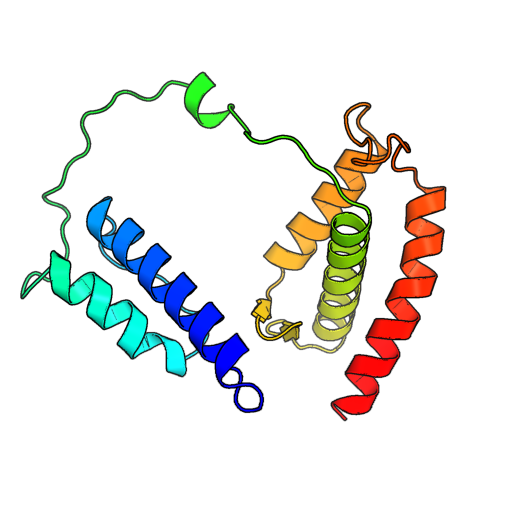.00 93.69 104 GLY A C 1
ATOM 812 O O . GLY A 1 104 ? -5.236 -14.191 -1.419 1.00 93.69 104 GLY A O 1
ATOM 813 N N . CYS A 1 105 ? -7.011 -14.840 -2.632 1.00 91.31 105 CYS A N 1
ATOM 814 C CA . CYS A 1 105 ? -6.868 -13.844 -3.696 1.00 91.31 105 CYS A CA 1
ATOM 815 C C . CYS A 1 105 ? -8.215 -13.135 -3.877 1.00 91.31 105 CYS A C 1
ATOM 817 O O . CYS A 1 105 ? -9.158 -13.688 -4.454 1.00 91.31 105 CYS A O 1
ATOM 819 N N . VAL A 1 106 ? -8.339 -11.947 -3.283 1.00 90.50 106 VAL A N 1
ATOM 820 C CA . VAL A 1 106 ? -9.648 -11.372 -2.953 1.00 90.50 106 VAL A CA 1
ATOM 821 C C . VAL A 1 106 ? -9.834 -10.024 -3.646 1.00 90.50 106 VAL A C 1
ATOM 823 O O . VAL A 1 106 ? -9.046 -9.107 -3.415 1.00 90.50 106 VAL A O 1
ATOM 826 N N . PRO A 1 107 ? -10.879 -9.848 -4.471 1.00 91.19 107 PRO A N 1
ATOM 827 C CA . PRO A 1 107 ? -11.211 -8.543 -5.017 1.00 91.19 107 PRO A CA 1
ATOM 828 C C . PRO A 1 107 ? -11.829 -7.647 -3.928 1.00 91.19 107 PRO A C 1
ATOM 830 O O . PRO A 1 107 ? -12.975 -7.844 -3.535 1.00 91.19 107 PRO A O 1
ATOM 833 N N . ILE A 1 108 ? -11.101 -6.631 -3.462 1.00 90.94 108 ILE A N 1
ATOM 834 C CA . ILE A 1 108 ? -11.578 -5.660 -2.462 1.00 90.94 108 ILE A CA 1
ATOM 835 C C . ILE A 1 108 ? -11.419 -4.255 -3.045 1.00 90.94 108 ILE A C 1
ATOM 837 O O . ILE A 1 108 ? -10.343 -3.887 -3.498 1.00 90.94 108 ILE A O 1
ATOM 841 N N . HIS A 1 109 ? -12.498 -3.464 -3.094 1.00 89.88 109 HIS A N 1
ATOM 842 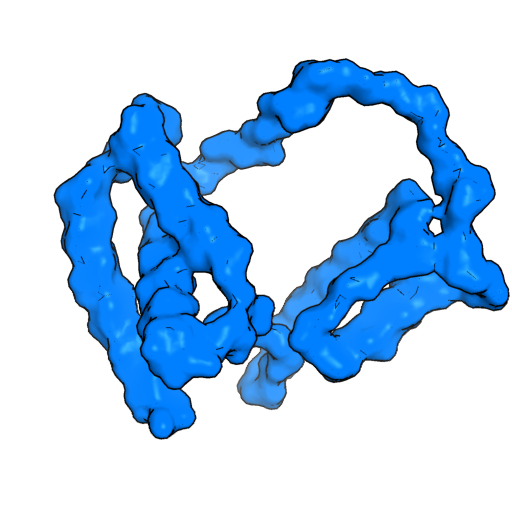C CA . HIS A 1 109 ? -12.490 -2.091 -3.642 1.00 89.88 109 HIS A CA 1
ATOM 843 C C . HIS A 1 109 ? -11.881 -1.976 -5.055 1.00 89.88 109 HIS A C 1
ATOM 845 O O . HIS A 1 109 ? -11.220 -0.996 -5.391 1.00 89.88 109 HIS A O 1
ATOM 851 N N . ASN A 1 110 ? -12.121 -2.982 -5.907 1.00 87.69 110 ASN A N 1
ATOM 852 C CA . ASN A 1 110 ? -11.539 -3.136 -7.251 1.00 87.69 110 ASN A CA 1
ATOM 853 C C . ASN A 1 110 ? -10.015 -3.367 -7.287 1.00 87.69 110 ASN A C 1
ATOM 855 O O . ASN A 1 110 ? -9.412 -3.318 -8.364 1.00 87.69 110 ASN A O 1
ATOM 859 N N . LEU A 1 111 ? -9.383 -3.670 -6.158 1.00 87.62 111 LEU A N 1
ATOM 860 C CA . LEU A 1 111 ? -8.000 -4.130 -6.049 1.00 87.62 111 LEU A CA 1
ATOM 861 C C . LEU A 1 111 ? -7.977 -5.643 -5.821 1.00 87.62 111 LEU A C 1
ATOM 863 O O . LEU A 1 111 ? -8.941 -6.208 -5.317 1.00 87.62 111 LEU A O 1
ATOM 867 N N . MET A 1 112 ? -6.914 -6.307 -6.276 1.00 92.06 112 MET A N 1
ATOM 868 C CA . MET A 1 112 ? -6.726 -7.738 -6.034 1.00 92.06 112 MET A CA 1
ATOM 869 C C . MET A 1 112 ? -5.799 -7.884 -4.837 1.00 92.06 112 MET A C 1
ATOM 871 O O . MET A 1 112 ? -4.599 -7.659 -4.978 1.00 92.06 112 MET A O 1
ATOM 875 N N . GLU A 1 113 ? -6.373 -8.197 -3.683 1.00 93.56 113 GLU A N 1
ATOM 876 C CA . GLU A 1 113 ? -5.664 -8.212 -2.411 1.00 93.56 113 GLU A CA 1
ATOM 877 C C . GLU A 1 113 ? -5.185 -9.615 -2.043 1.00 93.56 113 GLU A C 1
ATOM 879 O O . GLU A 1 113 ? -5.875 -10.617 -2.272 1.00 93.56 113 GLU A O 1
ATOM 884 N N . ASP A 1 114 ? -4.009 -9.654 -1.423 1.00 95.19 114 ASP A N 1
ATOM 885 C CA . ASP A 1 114 ? -3.406 -10.836 -0.821 1.00 95.19 114 ASP A CA 1
ATOM 886 C C . ASP A 1 114 ? -3.144 -10.612 0.684 1.00 95.19 114 ASP A C 1
ATOM 888 O O . ASP A 1 114 ? -3.564 -9.619 1.292 1.00 95.19 114 ASP A O 1
ATOM 892 N N . ALA A 1 115 ? -2.444 -11.557 1.314 1.00 96.38 115 ALA A N 1
ATOM 893 C CA . ALA A 1 115 ? -2.172 -11.507 2.746 1.00 96.38 115 ALA A CA 1
ATOM 894 C C . ALA A 1 115 ? -1.335 -10.290 3.158 1.00 96.38 115 ALA A C 1
ATOM 896 O O . ALA A 1 115 ? -1.509 -9.796 4.273 1.00 96.38 115 ALA A O 1
ATOM 897 N N . ALA A 1 116 ? -0.456 -9.788 2.286 1.00 96.44 116 ALA A N 1
ATOM 898 C CA . ALA A 1 116 ? 0.397 -8.652 2.604 1.00 96.44 116 ALA A CA 1
ATOM 899 C C . ALA A 1 116 ? -0.436 -7.384 2.833 1.00 96.44 116 ALA A C 1
ATOM 901 O O . ALA A 1 116 ? -0.117 -6.608 3.737 1.00 96.44 116 ALA A O 1
ATOM 902 N N . THR A 1 117 ? -1.547 -7.211 2.107 1.00 96.31 117 THR A N 1
ATOM 903 C CA . THR A 1 117 ? -2.470 -6.088 2.324 1.00 96.31 117 THR A CA 1
ATOM 904 C C . THR A 1 117 ? -3.121 -6.149 3.706 1.00 96.31 117 THR A C 1
ATOM 906 O O . THR A 1 117 ? -3.185 -5.140 4.416 1.00 96.31 117 THR A O 1
ATOM 909 N N . ALA A 1 118 ? -3.564 -7.328 4.147 1.00 96.94 118 ALA A N 1
ATOM 910 C CA . ALA A 1 118 ? -4.102 -7.490 5.498 1.00 96.94 118 ALA A CA 1
ATOM 911 C C . ALA A 1 118 ? -3.024 -7.278 6.576 1.00 96.94 118 ALA A C 1
ATOM 913 O O . ALA A 1 118 ? -3.297 -6.671 7.616 1.00 96.94 118 ALA A O 1
ATOM 914 N N . GLU A 1 119 ? -1.792 -7.722 6.313 1.00 98.31 119 GLU A N 1
ATOM 915 C CA . GLU A 1 119 ? -0.651 -7.572 7.215 1.00 98.31 119 GLU A CA 1
ATOM 916 C C . GLU A 1 119 ? -0.256 -6.109 7.429 1.00 98.31 119 GLU A C 1
ATOM 918 O O . GLU A 1 119 ? -0.147 -5.664 8.579 1.00 98.31 119 GLU A O 1
ATOM 923 N N . ILE A 1 120 ? -0.107 -5.326 6.353 1.00 97.44 120 ILE A N 1
ATOM 924 C CA . ILE A 1 120 ? 0.192 -3.894 6.483 1.00 97.44 120 ILE A CA 1
ATOM 925 C C . ILE A 1 120 ? -0.967 -3.154 7.154 1.00 97.44 120 ILE A C 1
ATOM 927 O O . ILE A 1 120 ? -0.733 -2.340 8.049 1.00 97.44 120 ILE A O 1
ATOM 931 N N . SER A 1 121 ? -2.212 -3.512 6.819 1.00 98.06 121 SER A N 1
ATOM 932 C CA . SER A 1 121 ? -3.409 -2.903 7.403 1.00 98.06 121 SER A CA 1
ATOM 933 C C . SER A 1 121 ? -3.454 -3.076 8.922 1.00 98.06 121 SER A C 1
ATOM 935 O O . SER A 1 121 ? -3.574 -2.092 9.660 1.00 98.06 121 SER A O 1
ATOM 937 N N . ARG A 1 122 ? -3.293 -4.311 9.426 1.00 98.00 122 ARG A N 1
ATOM 938 C CA . ARG A 1 122 ? -3.282 -4.555 10.878 1.00 98.00 122 ARG A CA 1
ATOM 939 C C . ARG A 1 122 ? -2.055 -3.949 11.557 1.00 98.00 122 ARG A C 1
ATOM 941 O O . ARG A 1 122 ? -2.170 -3.470 12.684 1.00 98.00 122 ARG A O 1
ATOM 948 N N . SER A 1 123 ? -0.901 -3.952 10.886 1.00 98.25 123 SER A N 1
ATOM 949 C CA . SER A 1 123 ? 0.357 -3.457 11.453 1.00 98.25 123 SER A CA 1
ATOM 950 C C . SER A 1 123 ? 0.334 -1.943 11.621 1.00 98.25 123 SER A C 1
ATOM 952 O O . SER A 1 123 ? 0.763 -1.448 12.661 1.00 98.25 123 SER A O 1
ATOM 954 N N . GLN A 1 124 ? -0.234 -1.207 10.661 1.00 97.56 124 GLN A N 1
ATOM 955 C CA . GLN A 1 124 ? -0.433 0.238 10.782 1.00 97.56 124 GLN A CA 1
ATOM 956 C C . GLN A 1 124 ? -1.410 0.580 11.909 1.00 97.56 124 GLN A C 1
ATOM 958 O O . GLN A 1 124 ? -1.086 1.409 12.757 1.00 97.56 124 GLN A O 1
ATOM 963 N N . VAL A 1 125 ? -2.562 -0.101 11.985 1.00 98.38 125 VAL A N 1
ATOM 964 C CA . VAL A 1 125 ? -3.528 0.109 13.080 1.00 98.38 125 VAL A CA 1
ATOM 965 C C . VAL A 1 125 ? -2.877 -0.171 14.437 1.00 98.38 125 VAL A C 1
ATOM 967 O O . VAL A 1 125 ? -2.985 0.647 15.350 1.00 98.38 125 VAL A O 1
ATOM 970 N N . TRP A 1 126 ? -2.146 -1.282 14.566 1.00 98.62 126 TRP A N 1
ATOM 971 C CA . TRP A 1 126 ? -1.395 -1.602 15.780 1.00 98.62 126 TRP A CA 1
ATOM 972 C C . TRP A 1 126 ? -0.372 -0.513 16.115 1.00 98.62 126 TRP A C 1
ATOM 974 O O . TRP A 1 126 ? -0.372 -0.009 17.239 1.00 98.62 126 TRP A O 1
ATOM 984 N N . GLN A 1 127 ? 0.447 -0.097 15.143 1.00 98.06 127 GLN A N 1
ATOM 985 C CA . GLN A 1 127 ? 1.470 0.930 15.330 1.00 98.06 127 GLN A CA 1
ATOM 986 C C . GLN A 1 127 ? 0.849 2.247 15.803 1.00 98.06 127 GLN A C 1
ATOM 988 O O . GLN A 1 127 ? 1.371 2.873 16.726 1.00 98.06 127 GLN A O 1
ATOM 993 N N . TRP A 1 128 ? -0.274 2.664 15.218 1.00 98.19 128 TRP A N 1
ATOM 994 C CA . TRP A 1 128 ? -0.959 3.892 15.610 1.00 98.19 128 TRP A CA 1
ATOM 995 C C . TRP A 1 128 ? -1.582 3.802 17.000 1.00 98.19 128 TRP A C 1
ATOM 997 O O . TRP A 1 128 ? -1.569 4.798 17.718 1.00 98.19 128 TRP A O 1
ATOM 1007 N N . VAL A 1 129 ? -2.053 2.631 17.430 1.00 98.56 129 VAL A N 1
ATOM 1008 C CA . VAL A 1 129 ? -2.535 2.437 18.805 1.00 98.56 129 VAL A CA 1
ATOM 1009 C C . VAL A 1 129 ? -1.387 2.543 19.815 1.00 98.56 129 VAL A C 1
ATOM 1011 O O . VAL A 1 129 ? -1.526 3.243 20.817 1.00 98.56 129 VAL A O 1
ATOM 1014 N N . VAL A 1 130 ? -0.251 1.882 19.565 1.00 98.38 130 VAL A N 1
ATOM 1015 C CA . VAL A 1 130 ? 0.830 1.756 20.565 1.00 98.38 130 VAL A CA 1
ATOM 1016 C C . VAL A 1 130 ? 1.825 2.920 20.569 1.00 98.38 130 VAL A C 1
ATOM 1018 O O . VAL A 1 130 ? 2.420 3.216 21.601 1.00 98.38 130 VAL A O 1
ATOM 1021 N N . SER A 1 131 ? 2.033 3.586 19.431 1.00 97.19 131 SER A N 1
ATOM 1022 C CA . SER A 1 131 ? 3.020 4.663 19.289 1.00 97.19 131 SER A CA 1
ATOM 1023 C C . SER A 1 131 ? 2.423 6.026 19.630 1.00 97.19 131 SER A C 1
ATOM 1025 O O . SER A 1 131 ? 1.322 6.326 19.167 1.00 97.19 131 SER A O 1
ATOM 1027 N N . PRO A 1 132 ? 3.148 6.942 20.297 1.00 96.38 132 PRO A N 1
ATOM 1028 C CA . PRO A 1 132 ? 2.683 8.319 20.492 1.00 96.38 132 PRO A CA 1
ATOM 1029 C C . PRO A 1 132 ? 2.421 9.067 19.172 1.00 96.38 132 PRO A C 1
ATOM 1031 O O . PRO A 1 132 ? 1.639 10.009 19.162 1.00 96.38 132 PRO A O 1
ATOM 1034 N N . LYS A 1 133 ? 3.001 8.621 18.047 1.00 95.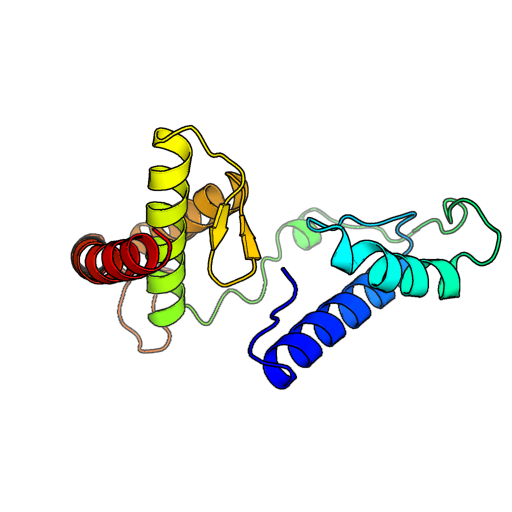62 133 LYS A N 1
ATOM 1035 C CA . LYS A 1 133 ? 2.823 9.241 16.722 1.00 95.62 133 LYS A CA 1
ATOM 1036 C C . LYS A 1 133 ? 1.460 8.978 16.074 1.00 95.62 133 LYS A C 1
ATOM 1038 O O . LYS A 1 133 ? 1.129 9.642 15.101 1.00 95.62 133 LYS A O 1
ATOM 1043 N N . GLY A 1 134 ? 0.692 8.005 16.571 1.00 97.62 134 GLY A N 1
ATOM 1044 C CA . GLY A 1 134 ? -0.623 7.657 16.027 1.00 97.62 134 GLY A CA 1
ATOM 1045 C C . GLY A 1 134 ? -1.700 8.674 16.392 1.00 97.62 134 GLY A C 1
ATOM 1046 O O . GLY A 1 134 ? -2.582 8.359 17.192 1.00 97.62 134 GLY A O 1
ATOM 1047 N N . VAL A 1 135 ? -1.571 9.892 15.882 1.00 98.25 135 VAL A N 1
ATOM 1048 C CA . VAL A 1 135 ? -2.509 11.003 16.046 1.00 98.25 135 VAL A CA 1
ATOM 1049 C C . VAL A 1 135 ? -3.113 11.281 14.680 1.00 98.25 135 VAL A C 1
ATOM 1051 O O . VAL A 1 135 ? -2.371 11.398 13.704 1.00 98.25 135 VAL A O 1
ATOM 1054 N N . LEU A 1 136 ? -4.442 11.319 14.631 1.00 98.38 136 LEU A N 1
ATOM 1055 C CA . LEU A 1 136 ? -5.193 11.646 13.432 1.00 98.38 136 LEU A CA 1
ATOM 1056 C C . LEU A 1 136 ? -4.934 13.099 13.012 1.00 98.38 136 LEU A C 1
ATOM 1058 O O . LEU A 1 136 ? -4.538 13.937 13.821 1.00 98.38 136 LEU A O 1
ATOM 1062 N N . ASP A 1 137 ? -5.216 13.408 11.758 1.00 97.88 137 ASP A N 1
ATOM 1063 C CA . ASP A 1 137 ? -5.161 14.749 11.179 1.00 97.88 137 ASP A CA 1
ATOM 1064 C C . ASP A 1 137 ? -6.098 15.760 11.863 1.00 97.88 137 ASP A C 1
ATOM 1066 O O . ASP A 1 137 ? -5.847 16.962 11.809 1.00 97.88 137 ASP A O 1
ATOM 1070 N N . ASP A 1 138 ? -7.115 15.284 12.583 1.00 97.38 138 ASP A N 1
ATOM 1071 C CA . ASP A 1 138 ? -7.973 16.094 13.456 1.00 97.38 138 ASP A CA 1
ATOM 1072 C C . ASP A 1 138 ? -7.504 16.200 14.922 1.00 97.38 138 ASP A C 1
ATOM 1074 O O . ASP A 1 138 ? -8.188 16.787 15.763 1.00 97.38 138 ASP A O 1
ATOM 1078 N N . GLY A 1 139 ? -6.337 15.641 15.245 1.00 97.69 139 GLY A N 1
ATOM 1079 C CA . GLY A 1 139 ? -5.707 15.724 16.561 1.00 97.69 139 GLY A CA 1
ATOM 1080 C C . GLY A 1 139 ? -6.110 14.630 17.552 1.00 97.69 139 GLY A C 1
ATOM 1081 O O . GLY A 1 139 ? -5.514 14.545 18.631 1.00 97.69 139 GLY A O 1
ATOM 1082 N N . ARG A 1 140 ? -7.072 13.753 17.234 1.00 98.19 140 ARG A N 1
ATOM 1083 C CA . ARG A 1 140 ? -7.423 12.636 18.125 1.00 98.19 140 ARG A CA 1
ATOM 1084 C C . ARG A 1 140 ? -6.330 11.570 18.128 1.00 98.19 140 ARG A C 1
ATOM 1086 O O . ARG A 1 140 ? -5.821 11.152 17.091 1.00 98.19 140 ARG A O 1
ATOM 1093 N N . LYS A 1 141 ? -6.004 11.055 19.311 1.00 98.38 141 LYS A N 1
ATOM 1094 C CA . LYS A 1 141 ? -5.142 9.879 19.460 1.00 98.38 141 LYS A CA 1
ATOM 1095 C C . LYS A 1 141 ? -5.897 8.626 19.000 1.00 98.38 141 LYS A C 1
ATOM 1097 O O . LYS A 1 141 ? -7.001 8.373 19.477 1.00 98.38 141 LYS A O 1
ATOM 1102 N N . VAL A 1 142 ? -5.284 7.805 18.146 1.00 98.62 142 VAL A N 1
ATOM 1103 C CA . VAL A 1 142 ? -5.812 6.469 17.828 1.00 98.62 142 VAL A CA 1
ATOM 1104 C C . VAL A 1 142 ? -5.669 5.584 19.066 1.00 98.62 142 VAL A C 1
ATOM 1106 O O . VAL A 1 142 ? -4.558 5.357 19.548 1.00 98.62 142 VAL A O 1
ATOM 1109 N N . THR A 1 143 ? -6.791 5.097 19.597 1.00 98.69 143 THR A N 1
ATOM 1110 C CA . THR A 1 143 ? -6.839 4.229 20.784 1.00 98.69 143 THR A CA 1
ATOM 1111 C C . THR A 1 143 ? -7.425 2.861 20.450 1.00 98.69 143 THR A C 1
ATOM 1113 O O . THR A 1 143 ? -8.144 2.694 19.466 1.00 98.69 143 THR A O 1
ATOM 1116 N N . ALA A 1 144 ? -7.158 1.865 21.299 1.00 98.50 144 ALA A N 1
ATOM 1117 C CA . ALA A 1 144 ? -7.763 0.541 21.154 1.00 98.50 144 ALA A CA 1
ATOM 1118 C C . ALA A 1 144 ? -9.302 0.588 21.231 1.00 98.50 144 ALA A C 1
ATOM 1120 O O . ALA A 1 144 ? -9.972 -0.190 20.558 1.00 98.50 144 ALA A O 1
ATOM 1121 N N . GLU A 1 145 ? -9.863 1.498 22.030 1.00 98.56 145 GLU A N 1
ATOM 1122 C CA . GLU A 1 145 ? -11.311 1.682 22.171 1.00 98.56 145 GLU A CA 1
ATOM 1123 C C . GLU A 1 145 ? -11.935 2.259 20.894 1.00 98.56 145 GLU A C 1
ATOM 1125 O O . GLU A 1 145 ? -12.914 1.709 20.390 1.00 98.56 145 GLU A O 1
ATOM 1130 N N . MET A 1 146 ? -11.291 3.270 20.299 1.00 98.44 146 MET A N 1
ATOM 1131 C CA . MET A 1 146 ? -11.668 3.815 18.992 1.00 98.44 146 MET A CA 1
ATOM 1132 C C . MET A 1 146 ? -11.646 2.727 17.910 1.00 98.44 146 MET A C 1
ATOM 1134 O O . MET A 1 146 ? -12.619 2.563 17.179 1.00 98.44 146 MET A O 1
ATOM 1138 N N . VAL A 1 147 ? -10.569 1.938 17.839 1.00 98.56 147 VAL A N 1
ATOM 1139 C CA . VAL A 1 147 ? -10.437 0.852 16.854 1.00 98.56 147 VAL A CA 1
ATOM 1140 C C . VAL A 1 147 ? -11.512 -0.221 17.049 1.00 98.56 147 VAL A C 1
ATOM 1142 O O . VAL A 1 147 ? -12.095 -0.676 16.070 1.00 98.56 147 VAL A O 1
ATOM 1145 N N . ARG A 1 148 ? -11.827 -0.616 18.291 1.00 98.38 148 ARG A N 1
ATOM 1146 C CA . ARG A 1 148 ? -12.892 -1.600 18.573 1.00 98.38 148 ARG A CA 1
ATOM 1147 C C . ARG A 1 148 ? -14.270 -1.114 18.127 1.00 98.38 148 ARG A C 1
ATOM 1149 O O . ARG A 1 148 ? -15.019 -1.909 17.564 1.00 98.38 148 ARG A O 1
ATOM 1156 N N . ALA A 1 149 ? -14.585 0.162 18.344 1.00 98.38 149 ALA A N 1
ATOM 1157 C CA . ALA A 1 149 ? -15.825 0.757 17.849 1.00 98.38 149 ALA A CA 1
ATOM 1158 C C . ALA A 1 149 ? -15.868 0.747 16.310 1.00 98.38 149 ALA A C 1
ATOM 1160 O O . ALA A 1 149 ? -16.822 0.241 15.719 1.00 98.38 149 ALA A O 1
ATOM 1161 N N . MET A 1 150 ? -14.783 1.182 15.660 1.00 98.44 150 MET A N 1
ATOM 1162 C CA . MET A 1 150 ? -14.668 1.173 14.198 1.00 98.44 150 MET A CA 1
ATOM 1163 C C . MET A 1 150 ? -14.772 -0.238 13.603 1.00 98.44 150 MET A C 1
ATOM 1165 O O . MET A 1 150 ? -15.396 -0.402 12.563 1.00 98.44 150 MET A O 1
ATOM 1169 N N . ILE A 1 151 ? -14.228 -1.273 14.258 1.00 98.19 151 ILE A N 1
ATOM 1170 C CA . ILE A 1 151 ? -14.369 -2.674 13.819 1.00 98.19 151 ILE A CA 1
ATOM 1171 C C . ILE A 1 151 ? -15.844 -3.071 13.698 1.00 98.19 151 ILE A C 1
ATOM 1173 O O . ILE A 1 151 ? -16.228 -3.667 12.693 1.00 98.19 151 ILE A O 1
ATOM 1177 N N . ALA A 1 152 ? -16.675 -2.744 14.692 1.00 97.44 152 ALA A N 1
ATOM 1178 C CA . ALA A 1 152 ? -18.100 -3.066 14.648 1.00 97.44 152 ALA A CA 1
ATOM 1179 C C . ALA A 1 152 ? -18.811 -2.340 13.493 1.00 97.44 152 ALA A C 1
ATOM 1181 O O . ALA A 1 152 ? -19.613 -2.949 12.784 1.00 97.44 152 ALA A O 1
ATOM 1182 N N . GLU A 1 153 ? -18.480 -1.067 13.273 1.00 97.69 153 GLU A N 1
ATOM 1183 C CA . GLU A 1 153 ? -19.046 -0.242 12.200 1.00 97.69 153 GLU A CA 1
ATOM 1184 C C . GLU A 1 153 ? -18.625 -0.728 10.803 1.00 97.69 153 GLU A C 1
ATOM 1186 O O . GLU A 1 153 ? -19.462 -0.873 9.911 1.00 97.69 153 GLU A O 1
ATOM 1191 N N . GLU A 1 154 ? -17.339 -1.026 10.602 1.00 97.50 154 GLU A N 1
ATOM 1192 C CA . GLU A 1 154 ? -16.816 -1.512 9.323 1.00 97.50 154 GLU A CA 1
ATOM 1193 C C . GLU A 1 154 ? -17.285 -2.938 9.014 1.00 97.50 154 GLU A C 1
ATOM 1195 O O . GLU A 1 154 ? -17.559 -3.251 7.857 1.00 97.50 154 GLU A O 1
ATOM 1200 N N . LEU A 1 155 ? -17.478 -3.792 10.027 1.00 95.25 155 LEU A N 1
ATOM 1201 C CA . LEU A 1 155 ? -18.015 -5.140 9.830 1.00 95.25 155 LEU A CA 1
ATOM 1202 C C . LEU A 1 155 ? -19.429 -5.122 9.230 1.00 95.25 155 LEU A C 1
ATOM 1204 O O . LEU A 1 155 ? -19.758 -5.991 8.422 1.00 95.25 155 LEU A O 1
ATOM 1208 N N . VAL A 1 156 ? -20.266 -4.141 9.589 1.00 95.25 156 VAL A N 1
ATOM 1209 C CA . VAL A 1 156 ? -21.593 -3.968 8.971 1.00 95.25 156 VAL A CA 1
ATOM 1210 C C . VAL A 1 156 ? -21.452 -3.681 7.476 1.00 95.25 156 VAL A C 1
ATOM 1212 O O . VAL A 1 156 ? -22.153 -4.291 6.669 1.00 95.25 156 VAL A O 1
ATOM 1215 N N . LYS A 1 157 ? -20.506 -2.816 7.096 1.00 93.75 157 LYS A N 1
ATOM 1216 C CA . LYS A 1 157 ? -20.243 -2.475 5.690 1.00 93.75 157 LYS A CA 1
ATOM 1217 C C . LYS A 1 157 ? -19.687 -3.662 4.908 1.00 93.75 157 LYS A C 1
ATOM 1219 O O . LYS A 1 157 ? -20.140 -3.911 3.798 1.00 93.75 157 LYS A O 1
ATOM 1224 N N . VAL A 1 158 ? -18.757 -4.423 5.495 1.00 92.12 158 VAL A N 1
ATOM 1225 C CA . VAL A 1 158 ? -18.219 -5.647 4.877 1.00 92.12 158 VAL A CA 1
ATOM 1226 C C . VAL A 1 158 ? -19.339 -6.658 4.634 1.00 92.12 158 VAL A C 1
ATOM 1228 O O . VAL A 1 158 ? -19.453 -7.180 3.532 1.00 92.12 158 VAL A O 1
ATOM 1231 N N . LYS A 1 159 ? -20.218 -6.896 5.618 1.00 90.44 159 LYS A N 1
ATOM 1232 C CA . LYS A 1 159 ? -21.363 -7.807 5.448 1.00 90.44 159 LYS A CA 1
ATOM 1233 C C . LYS A 1 159 ? -22.299 -7.370 4.325 1.00 90.44 159 LYS A C 1
ATOM 1235 O O . LYS A 1 159 ? -22.745 -8.225 3.565 1.00 90.44 159 LYS A O 1
ATOM 1240 N N . ALA A 1 160 ? -22.591 -6.073 4.226 1.00 90.25 160 ALA A N 1
ATOM 1241 C CA . ALA A 1 160 ? -23.411 -5.538 3.144 1.00 90.25 160 ALA A CA 1
ATOM 1242 C C . ALA A 1 160 ? -22.750 -5.781 1.777 1.00 90.25 160 ALA A C 1
ATOM 1244 O O . ALA A 1 160 ? -23.372 -6.376 0.904 1.00 90.25 160 ALA A O 1
ATOM 1245 N N . ALA A 1 161 ? -21.466 -5.433 1.640 1.00 85.69 161 ALA A N 1
ATOM 1246 C CA . ALA A 1 161 ? -20.715 -5.606 0.397 1.00 85.69 161 ALA A CA 1
ATOM 1247 C C . ALA A 1 161 ? -20.599 -7.076 -0.039 1.00 85.69 161 ALA A C 1
ATOM 1249 O O . ALA A 1 161 ? -20.749 -7.374 -1.219 1.00 85.69 161 ALA A O 1
ATOM 1250 N N . VAL A 1 162 ? -20.362 -7.999 0.900 1.00 84.25 162 VAL A N 1
ATOM 1251 C CA . VAL A 1 162 ? -20.309 -9.439 0.601 1.00 84.25 162 VAL A CA 1
ATOM 1252 C C . VAL A 1 162 ? -21.692 -9.957 0.203 1.00 84.25 162 VAL A C 1
ATOM 1254 O O . VAL A 1 162 ? -21.807 -10.645 -0.799 1.00 84.25 162 VAL A O 1
ATOM 1257 N N . SER A 1 163 ? -22.756 -9.571 0.917 1.00 83.31 163 SER A N 1
ATOM 1258 C CA . SER A 1 163 ? -24.123 -10.025 0.599 1.00 83.31 163 SER A CA 1
ATOM 1259 C C . SER A 1 163 ? -24.601 -9.559 -0.782 1.00 83.31 163 SER A C 1
ATOM 1261 O O . SER A 1 163 ? -25.383 -10.250 -1.427 1.00 83.31 163 SER A O 1
ATOM 1263 N N . GLU A 1 164 ? -24.143 -8.393 -1.243 1.00 75.12 164 GLU A N 1
ATOM 1264 C CA . GLU A 1 164 ? -24.407 -7.894 -2.599 1.00 75.12 164 GLU A CA 1
ATOM 1265 C C . GLU A 1 164 ? -23.663 -8.685 -3.687 1.00 75.12 164 GLU A C 1
ATOM 1267 O O . GLU A 1 164 ? -24.105 -8.705 -4.836 1.00 75.12 164 GLU A O 1
ATOM 1272 N N . GLN A 1 165 ? -22.548 -9.335 -3.345 1.00 65.62 165 GLN A N 1
ATOM 1273 C CA . GLN A 1 165 ? -21.724 -10.109 -4.280 1.00 65.62 165 GLN A CA 1
ATOM 1274 C C . GLN A 1 165 ? -22.170 -11.575 -4.428 1.00 65.62 165 GLN A C 1
ATOM 1276 O O . GLN A 1 165 ? -21.708 -12.240 -5.358 1.00 65.62 165 GLN A O 1
ATOM 1281 N N . GLY A 1 166 ? -23.111 -12.035 -3.594 1.00 52.28 166 GLY A N 1
ATOM 1282 C CA . GLY A 1 166 ? -23.635 -13.408 -3.572 1.00 52.28 166 GLY A CA 1
ATOM 1283 C C . GLY A 1 166 ? -22.845 -14.334 -2.660 1.00 52.28 166 GLY A C 1
ATOM 1284 O O . GLY A 1 166 ? -22.875 -15.553 -2.938 1.00 52.28 166 GLY A O 1
#

Secondary structure (DSSP, 8-state):
---SS-HHHHHHHHHHHHHHHHHHHHHT-S----SSGGGHHHHHHHHHHHHTT-S--TT----PPP-HHHHH---------HHHHHHHHHHHHHHHHHHHTT--SEEETTEEE-HHHHHHHHHHHHHHHHSTT-B-TTSPBP-HHHHHHHHHHHHHHHHHHHHHH-

Mean predicted aligned error: 3.96 Å

Solvent-accessible surface area (backbone atoms only — not comparable to full-atom values): 9709 Å² total; per-residue (Å²): 84,90,45,87,92,37,69,66,63,26,50,54,52,52,51,50,50,45,53,53,34,39,47,44,33,71,76,41,49,63,71,84,90,73,92,46,78,93,45,48,66,59,45,49,54,34,35,41,76,67,44,58,93,46,92,51,41,80,86,60,72,84,84,78,86,82,54,75,63,69,80,64,63,76,73,79,83,62,82,40,42,69,70,56,56,49,47,27,50,38,50,26,54,51,48,52,55,37,37,77,73,73,41,64,74,38,82,52,98,56,36,75,39,44,68,64,57,31,50,53,23,52,48,49,55,50,47,23,44,76,39,94,79,24,39,31,74,88,68,50,69,45,39,70,67,58,49,54,53,47,48,59,58,36,51,54,52,47,52,52,58,49,64,75,74,107

Radius of gyration: 19.53 Å; Cα contacts (8 Å, |Δi|>4): 148; chains: 1; bounding box: 51×37×51 Å

Foldseek 3Di:
DQDPVDPVVNVVVLVVLLVVLLVCLVVFFFADDDPDPVCVVSSVVSNCVRQVPNNGRPVPDDPDDDDPVNVVPDPDLDDDAPVLLLVLLLCLVLQVVCVVVVDQFDQDPNDTDGVVSNVVSVVVLVCQQPPPSNAHPVGDRRHPVNSVVSNVVSVVVSVVVVVVVD

Sequence (166 aa):
IPIKNDPQANEKALAGIRHDKARDAKDGFDGGWVAHPGLVSIAAEEFQKVLGDRPNQWEKQRHEVFTAADFLDFQPSQPITEPGVRNNINVGIHYLGSWLAGNGCVPIHNLMEDAATAEISRSQVWQWVVSPKGVLDDGRKVTAEMVRAMIAEELVKVKAAVSEQG